Protein AF-A0A506UC73-F1 (afdb_monomer_lite)

Secondary structure (DSSP, 8-state):
--------------------------S---------SSTT-EEEE-TTSEEEEEETTEEEEEETTT--EEEEEEEEEEETTEEEEEEEETTT--EEEEEEEEEETTEEEEEESSS--EEEE-TTTSPTT--PPPHHHHTS------S----PPPPPPPPPP-----

pLDDT: mean 74.54, std 20.7, range [33.75, 96.19]

Sequence (166 aa):
MKTKTAVLVAGFASLLAGCSTYQTPSPSQGMPTYSPASAVDGQWLDQNGIVSIFTNGQFQTRTADTNQMLASGTYTDLGNNVIEIDLTSVIRQTKARVNCAVVSSYLMNCTPNQGAQFQLYKPAAAPPGYVLPSAAAAAGTGGDTATGASDLPQPYTPPTYNSTSM

Structure (mmCIF, N/CA/C/O backbone):
data_AF-A0A506UC73-F1
#
_entry.id   AF-A0A506UC73-F1
#
loop_
_atom_site.group_PDB
_atom_site.id
_atom_site.type_symbol
_atom_site.label_atom_id
_atom_site.label_alt_id
_atom_site.label_comp_id
_atom_site.label_asym_id
_atom_site.label_entity_id
_atom_site.label_seq_id
_atom_site.pdbx_PDB_ins_code
_atom_site.Cartn_x
_atom_site.Cartn_y
_atom_site.Cartn_z
_atom_site.occupancy
_atom_site.B_iso_or_equiv
_atom_site.auth_seq_id
_atom_site.auth_comp_id
_atom_site.auth_asym_id
_atom_site.auth_atom_id
_atom_site.pdbx_PDB_model_num
ATOM 1 N N . MET A 1 1 ? -33.694 75.465 -48.695 1.00 38.84 1 MET A N 1
ATOM 2 C CA . MET A 1 1 ? -33.378 74.672 -49.911 1.00 38.84 1 MET A CA 1
ATOM 3 C C . MET A 1 1 ? -33.523 73.204 -49.497 1.00 38.84 1 MET A C 1
ATOM 5 O O . MET A 1 1 ? -32.860 72.858 -48.539 1.00 38.84 1 MET A O 1
ATOM 9 N N . LYS A 1 2 ? -34.466 72.330 -49.885 1.00 43.97 2 LYS A N 1
ATOM 10 C CA . LYS A 1 2 ? -35.327 72.059 -51.060 1.00 43.97 2 LYS A CA 1
ATOM 11 C C . LYS A 1 2 ? -34.655 71.339 -52.245 1.00 43.97 2 LYS A C 1
ATOM 13 O O . LYS A 1 2 ? -34.386 71.982 -53.247 1.00 43.97 2 LYS A O 1
ATOM 18 N N . THR A 1 3 ? -34.559 70.010 -52.122 1.00 48.59 3 THR A N 1
ATOM 19 C CA . THR A 1 3 ? -34.668 68.924 -53.137 1.00 48.59 3 THR A CA 1
ATOM 20 C C . THR A 1 3 ? -35.032 67.649 -5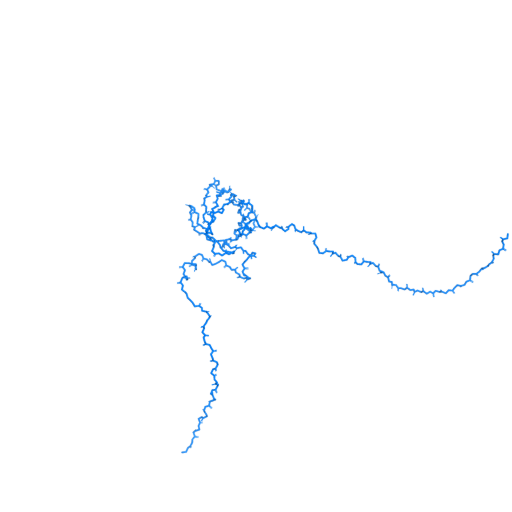2.320 1.00 48.59 3 THR A C 1
ATOM 22 O O . THR A 1 3 ? -34.411 67.442 -51.286 1.00 48.59 3 THR A O 1
ATOM 25 N N . LYS A 1 4 ? -36.126 66.864 -52.459 1.00 51.06 4 LYS A N 1
ATOM 26 C CA . LYS A 1 4 ? -36.879 66.229 -53.576 1.00 51.06 4 LYS A CA 1
ATOM 27 C C . LYS A 1 4 ? -35.934 65.327 -54.409 1.00 51.06 4 LYS A C 1
ATOM 29 O O . LYS A 1 4 ? -34.970 65.874 -54.916 1.00 51.06 4 LYS A O 1
ATOM 34 N N . THR A 1 5 ? -36.065 63.995 -54.573 1.00 49.91 5 THR A N 1
ATOM 35 C CA . THR A 1 5 ? -37.243 63.120 -54.809 1.00 49.91 5 THR A CA 1
ATOM 36 C C . THR A 1 5 ? -36.835 61.614 -54.836 1.00 49.91 5 THR A C 1
ATOM 38 O O . THR A 1 5 ? -35.702 61.333 -55.198 1.00 49.91 5 THR A O 1
ATOM 41 N N . ALA A 1 6 ? -37.784 60.711 -54.500 1.00 51.38 6 ALA A N 1
ATOM 42 C CA . ALA A 1 6 ? -38.101 59.327 -54.981 1.00 51.38 6 ALA A CA 1
ATOM 43 C C . ALA A 1 6 ? -36.986 58.295 -55.322 1.00 51.38 6 ALA A C 1
ATOM 45 O O . ALA A 1 6 ? -36.110 58.580 -56.123 1.00 51.38 6 ALA A O 1
ATOM 46 N N . VAL A 1 7 ? -36.926 57.101 -54.698 1.00 52.69 7 VAL A N 1
ATOM 47 C CA . VAL A 1 7 ? -37.728 55.839 -54.851 1.00 52.69 7 VAL A CA 1
ATOM 48 C C . VAL A 1 7 ? -37.449 55.042 -56.143 1.00 52.69 7 VAL A C 1
ATOM 50 O O . VAL A 1 7 ? -37.808 55.515 -57.212 1.00 52.69 7 VAL A O 1
ATOM 53 N N . LEU A 1 8 ? -36.907 53.812 -56.011 1.00 47.56 8 LEU A N 1
ATOM 54 C CA . LEU A 1 8 ? -37.317 52.530 -56.659 1.00 47.56 8 LEU A CA 1
ATOM 55 C C . LEU A 1 8 ? -36.232 51.444 -56.417 1.00 47.56 8 LEU A C 1
ATOM 57 O O . LEU A 1 8 ? -35.078 51.638 -56.770 1.00 47.56 8 LEU A O 1
ATOM 61 N N . VAL A 1 9 ? -36.513 50.437 -55.576 1.00 50.12 9 VAL A N 1
ATOM 62 C CA . VAL A 1 9 ? -36.832 49.023 -55.913 1.00 50.12 9 VAL A CA 1
ATOM 63 C C . VAL A 1 9 ? -35.675 48.216 -56.513 1.00 50.12 9 VAL A C 1
ATOM 65 O O . VAL A 1 9 ? -35.297 48.432 -57.653 1.00 50.12 9 VAL A O 1
ATOM 68 N N . ALA A 1 10 ? -35.236 47.188 -55.781 1.00 52.06 10 ALA A N 1
ATOM 69 C CA . ALA A 1 10 ? -35.161 45.803 -56.265 1.00 52.06 10 ALA A CA 1
ATOM 70 C C . ALA A 1 10 ? -34.731 44.897 -55.104 1.00 52.06 10 ALA A C 1
ATOM 72 O O . ALA A 1 10 ? -33.691 45.109 -54.485 1.00 52.06 10 ALA A O 1
ATOM 73 N N . GLY A 1 11 ? -35.569 43.914 -54.783 1.00 55.47 11 GLY A N 1
ATOM 74 C CA . GLY A 1 11 ? -35.261 42.909 -53.780 1.00 55.47 11 GLY A CA 1
ATOM 75 C C . GLY A 1 11 ? -34.114 42.003 -54.214 1.00 55.47 11 GLY A C 1
ATOM 76 O O . GLY A 1 11 ? -33.989 41.660 -55.386 1.00 55.47 11 GLY A O 1
ATOM 77 N N . PHE A 1 12 ? -33.335 41.562 -53.235 1.00 50.53 12 PHE A N 1
ATOM 78 C CA . PHE A 1 12 ? -32.599 40.311 -53.313 1.00 50.53 12 PHE A CA 1
ATOM 79 C C . PHE A 1 12 ? -32.679 39.652 -51.938 1.00 50.53 12 PHE A C 1
ATOM 81 O O . PHE A 1 12 ? -32.132 40.141 -50.951 1.00 50.53 12 PHE A O 1
ATOM 88 N N . ALA A 1 13 ? -33.453 38.574 -51.874 1.00 55.88 13 ALA A N 1
ATOM 89 C CA . ALA A 1 13 ? -33.461 37.662 -50.750 1.00 55.88 13 ALA A CA 1
ATOM 90 C C . ALA A 1 13 ? -32.145 36.874 -50.777 1.00 55.88 13 ALA A C 1
ATOM 92 O O . ALA A 1 13 ? -32.008 35.921 -51.540 1.00 55.88 13 ALA A O 1
ATOM 93 N N . SER A 1 14 ? -31.182 37.282 -49.954 1.00 57.78 14 SER A N 1
ATOM 94 C CA . SER A 1 14 ? -29.979 36.496 -49.675 1.00 57.78 14 SER A CA 1
ATOM 95 C C . SER A 1 14 ? -30.175 35.777 -48.350 1.00 57.78 14 SER A C 1
ATOM 97 O O . SER A 1 14 ? -29.973 36.326 -47.268 1.00 57.78 14 SER A O 1
ATOM 99 N N . LEU A 1 15 ? -30.636 34.540 -48.461 1.00 57.28 15 LEU A N 1
ATOM 100 C CA . LEU A 1 15 ? -30.628 33.550 -47.401 1.00 57.28 15 LEU A CA 1
ATOM 101 C C . LEU A 1 15 ? -29.174 33.152 -47.065 1.00 57.28 15 LEU A C 1
ATOM 103 O O . LEU A 1 15 ? -28.384 32.891 -47.964 1.00 57.28 15 LEU A O 1
ATOM 107 N N . LEU A 1 16 ? -28.893 33.052 -45.760 1.00 54.56 16 LEU A N 1
ATOM 108 C CA . LEU A 1 16 ? -27.838 32.262 -45.103 1.00 54.56 16 LEU A CA 1
ATOM 109 C C . LEU A 1 16 ? -26.356 32.617 -45.360 1.00 54.56 16 LEU A C 1
ATOM 111 O O . LEU A 1 16 ? -25.742 32.153 -46.312 1.00 54.56 16 LEU A O 1
ATOM 115 N N . ALA A 1 17 ? -25.732 33.239 -44.353 1.00 51.31 17 ALA A N 1
ATOM 116 C CA . ALA A 1 17 ? -24.391 32.860 -43.890 1.00 51.31 17 ALA A CA 1
ATOM 117 C C . ALA A 1 17 ? -24.194 33.333 -42.439 1.00 51.31 17 ALA A C 1
ATOM 119 O O . ALA A 1 17 ? -23.630 34.392 -42.169 1.00 51.31 17 ALA A O 1
ATOM 120 N N . GLY A 1 18 ? -24.708 32.557 -41.483 1.00 45.12 18 GLY A N 1
ATOM 121 C CA . GLY A 1 18 ? -24.317 32.699 -40.087 1.00 45.12 18 GLY A CA 1
ATOM 122 C C . GLY A 1 18 ? -22.875 32.231 -39.925 1.00 45.12 18 GLY A C 1
ATOM 123 O O . GLY A 1 18 ? -22.633 31.043 -39.757 1.00 45.12 18 GLY A O 1
ATOM 124 N N . CYS A 1 19 ? -21.914 33.151 -39.951 1.00 52.47 19 CYS A N 1
ATOM 125 C CA . CYS A 1 19 ? -20.595 32.896 -39.380 1.00 52.47 19 CYS A CA 1
ATOM 126 C C . CYS A 1 19 ? -20.690 33.085 -37.864 1.00 52.47 19 CYS A C 1
ATOM 128 O O . CYS A 1 19 ? -20.166 34.047 -37.308 1.00 52.47 19 CYS A O 1
ATOM 130 N N . SER A 1 20 ? -21.386 32.174 -37.181 1.00 54.44 20 SER A N 1
ATOM 131 C CA . SER A 1 20 ? -21.074 31.924 -35.780 1.00 54.44 20 SER A CA 1
ATOM 132 C C . SER A 1 20 ? -19.687 31.305 -35.777 1.00 54.44 20 SER A C 1
ATOM 134 O O . SER A 1 20 ? -19.504 30.169 -36.219 1.00 54.44 20 SER A O 1
ATOM 136 N N . THR A 1 21 ? -18.702 32.090 -35.358 1.00 51.41 21 THR A N 1
ATOM 137 C CA . THR A 1 21 ? -17.365 31.626 -35.016 1.00 51.41 21 THR A CA 1
ATOM 138 C C . THR A 1 21 ? -17.536 30.410 -34.116 1.00 51.41 21 THR A C 1
ATOM 140 O O . THR A 1 21 ? -17.949 30.531 -32.964 1.00 51.41 21 THR A O 1
ATOM 143 N N . TYR A 1 22 ? -17.277 29.226 -34.668 1.00 47.66 22 TYR A N 1
ATOM 144 C CA . TYR A 1 22 ? -17.111 28.014 -33.890 1.00 47.66 22 TYR A CA 1
ATOM 145 C C . TYR A 1 22 ? -15.890 28.251 -33.003 1.00 47.66 22 TYR A C 1
ATOM 147 O O . TYR A 1 22 ? -14.750 28.050 -33.412 1.00 47.66 22 TYR A O 1
ATOM 155 N N . GLN A 1 23 ? -16.131 28.732 -31.786 1.00 48.00 23 GLN A N 1
ATOM 156 C CA . GLN A 1 23 ? -15.242 28.469 -30.671 1.00 48.00 23 GLN A CA 1
ATOM 157 C C . GLN A 1 23 ? -15.273 26.958 -30.494 1.00 48.00 23 GLN A C 1
ATOM 159 O O . GLN A 1 23 ? -16.188 26.403 -29.890 1.00 48.00 23 GLN A O 1
ATOM 164 N N . THR A 1 24 ? -14.300 26.283 -31.100 1.00 56.69 24 THR A N 1
ATOM 165 C CA . THR A 1 24 ? -13.892 24.948 -30.683 1.00 56.69 24 THR A CA 1
ATOM 166 C C . THR A 1 24 ? -13.809 24.959 -29.160 1.00 56.69 24 THR A C 1
ATOM 168 O O . THR A 1 24 ? -13.033 25.756 -28.623 1.00 56.69 24 THR A O 1
ATOM 171 N N . PRO A 1 25 ? -14.591 24.132 -28.445 1.00 48.66 25 PRO A N 1
ATOM 172 C CA . PRO A 1 25 ? -14.320 23.871 -27.048 1.00 48.66 25 PRO A CA 1
ATOM 173 C C . PRO A 1 25 ? -12.905 23.305 -27.005 1.00 48.66 25 PRO A C 1
ATOM 175 O O . PRO A 1 25 ? -12.660 22.194 -27.476 1.00 48.66 25 PRO A O 1
ATOM 178 N N . SER A 1 26 ? -11.952 24.110 -26.532 1.00 55.88 26 SER A N 1
ATOM 179 C CA . SER A 1 26 ? -10.626 23.614 -26.195 1.00 55.88 26 SER A CA 1
ATOM 180 C C . SER A 1 26 ? -10.810 22.371 -25.326 1.00 55.88 26 SER A C 1
ATOM 182 O O . SER A 1 26 ? -11.666 22.387 -24.431 1.00 55.88 26 SER A O 1
ATOM 184 N N . PRO A 1 27 ? -10.067 21.287 -25.592 1.00 51.00 27 PRO A N 1
ATOM 185 C CA . PRO A 1 27 ? -10.201 20.072 -24.821 1.00 51.00 27 PRO A CA 1
ATOM 186 C C . PRO A 1 27 ? -9.939 20.411 -23.361 1.00 51.00 27 PRO A C 1
ATOM 188 O O . PRO A 1 27 ? -8.898 20.973 -23.029 1.00 51.00 27 PRO A O 1
ATOM 191 N N . SER A 1 28 ? -10.927 20.077 -22.530 1.00 52.66 28 SER A N 1
ATOM 192 C CA . SER A 1 28 ? -10.772 19.752 -21.117 1.00 52.66 28 SER A CA 1
ATOM 193 C C . SER A 1 28 ? -9.860 20.698 -20.338 1.00 52.66 28 SER A C 1
ATOM 195 O O . SER A 1 28 ? -8.640 20.540 -20.306 1.00 52.66 28 SER A O 1
ATOM 197 N N . GLN A 1 29 ? -10.507 21.622 -19.624 1.00 47.00 29 GLN A N 1
ATOM 198 C CA . GLN A 1 29 ? -10.052 22.115 -18.325 1.00 47.00 29 GLN A CA 1
ATOM 199 C C . GLN A 1 29 ? -9.149 21.070 -17.668 1.00 47.00 29 GLN A C 1
ATOM 201 O O . GLN A 1 29 ? -9.589 19.937 -17.465 1.00 47.00 29 GLN A O 1
ATOM 206 N N . GLY A 1 30 ? -7.888 21.441 -17.436 1.00 50.94 30 GLY A N 1
ATOM 207 C CA . GLY A 1 30 ? -6.870 20.562 -16.885 1.00 50.94 30 GLY A CA 1
ATOM 208 C C . GLY A 1 30 ? -7.403 19.8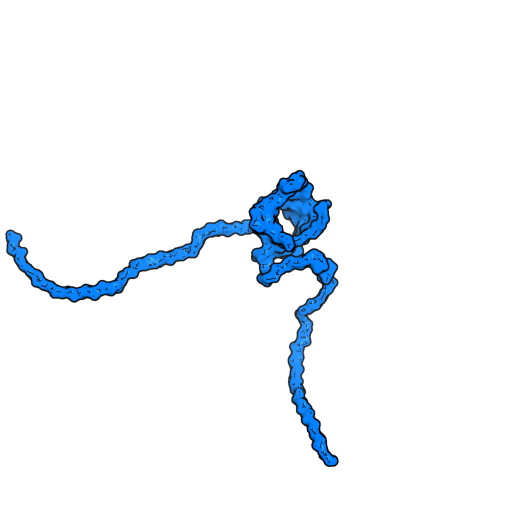62 -15.645 1.00 50.94 30 GLY A C 1
ATOM 209 O O . GLY A 1 30 ? -7.450 20.445 -14.564 1.00 50.94 30 GLY A O 1
ATOM 210 N N . MET A 1 31 ? -7.817 18.607 -15.819 1.00 52.47 31 MET A N 1
ATOM 211 C CA . MET A 1 31 ? -7.927 17.672 -14.716 1.00 52.47 31 MET A CA 1
ATOM 212 C C . MET A 1 31 ? -6.548 17.696 -14.066 1.00 52.47 31 MET A C 1
ATOM 214 O O . MET A 1 31 ? -5.566 17.544 -14.801 1.00 52.47 31 MET A O 1
ATOM 218 N N . PRO A 1 32 ? -6.432 17.958 -12.754 1.00 52.75 32 PRO A N 1
ATOM 219 C CA . PRO A 1 32 ? -5.139 17.927 -12.100 1.00 52.75 32 PRO A CA 1
ATOM 220 C C . PRO A 1 32 ? -4.517 16.572 -12.419 1.00 52.75 32 PRO A C 1
ATOM 222 O O . PRO A 1 32 ? -5.024 15.528 -12.006 1.00 52.75 32 PRO A O 1
ATOM 225 N N . THR A 1 33 ? -3.458 16.586 -13.225 1.00 53.53 33 THR A N 1
ATOM 226 C CA . THR A 1 33 ? -2.616 15.422 -13.438 1.00 53.53 33 THR A CA 1
ATOM 227 C C . THR A 1 33 ? -2.001 15.142 -12.081 1.00 53.53 33 THR A C 1
ATOM 229 O O . THR A 1 33 ? -1.033 15.793 -11.687 1.00 53.53 33 THR A O 1
ATOM 232 N N . TYR A 1 34 ? -2.636 14.247 -11.322 1.00 57.03 34 TYR A N 1
ATOM 233 C CA . TYR A 1 34 ? -2.071 13.685 -10.110 1.00 57.03 34 TYR A CA 1
ATOM 234 C C . TYR A 1 34 ? -0.828 12.925 -10.554 1.00 57.03 34 TYR A C 1
ATOM 236 O O . TYR A 1 34 ? -0.913 11.788 -11.014 1.00 57.03 34 TYR A O 1
ATOM 244 N N . SER A 1 35 ? 0.315 13.609 -10.529 1.00 57.94 35 SER A N 1
ATOM 245 C CA . SER A 1 35 ? 1.596 12.954 -10.717 1.00 57.94 35 SER A CA 1
ATOM 246 C C . SER A 1 35 ? 1.790 12.071 -9.489 1.00 57.94 35 SER A C 1
ATOM 248 O O . SER A 1 35 ? 1.853 12.621 -8.385 1.00 57.94 35 SER A O 1
ATOM 250 N N . PRO A 1 36 ? 1.835 10.737 -9.638 1.00 63.41 36 PRO A N 1
ATOM 251 C CA . PRO A 1 36 ? 2.094 9.859 -8.508 1.00 63.41 36 PRO A CA 1
ATOM 252 C C . PRO A 1 36 ? 3.433 10.258 -7.878 1.00 63.41 36 PRO A C 1
ATOM 254 O O . PRO A 1 36 ? 4.419 10.452 -8.593 1.00 63.41 36 PRO A O 1
ATOM 257 N N . ALA A 1 37 ? 3.458 10.435 -6.557 1.00 68.06 37 ALA A N 1
ATOM 258 C CA . ALA A 1 37 ? 4.674 10.810 -5.840 1.00 68.06 37 ALA A CA 1
ATOM 259 C C . ALA A 1 37 ? 5.628 9.610 -5.700 1.00 68.06 37 ALA A C 1
ATOM 261 O O . ALA A 1 37 ? 6.839 9.790 -5.601 1.00 68.06 37 ALA A O 1
ATOM 262 N N . SER A 1 38 ? 5.087 8.387 -5.743 1.00 79.75 38 SER A N 1
ATOM 263 C CA . SER A 1 38 ? 5.830 7.124 -5.781 1.00 79.75 38 SER A CA 1
ATOM 264 C C . SER A 1 38 ? 5.272 6.172 -6.844 1.00 79.75 38 SER A C 1
ATOM 266 O O . SER A 1 38 ? 4.095 6.228 -7.194 1.00 79.75 38 SER A O 1
ATOM 268 N N . ALA A 1 39 ? 6.099 5.238 -7.329 1.00 82.62 39 ALA A N 1
ATOM 269 C CA . ALA A 1 39 ? 5.682 4.161 -8.236 1.00 82.62 39 ALA A CA 1
ATOM 270 C C . ALA A 1 39 ? 4.540 3.298 -7.660 1.00 82.62 39 ALA A C 1
ATOM 272 O O . ALA A 1 39 ? 3.767 2.682 -8.400 1.00 82.62 39 ALA A O 1
ATOM 273 N N . VAL A 1 40 ? 4.414 3.276 -6.334 1.00 90.31 40 VAL A N 1
ATOM 274 C CA . VAL A 1 40 ? 3.379 2.541 -5.604 1.00 90.31 40 VAL A CA 1
ATOM 275 C C . VAL A 1 40 ? 2.039 3.277 -5.644 1.00 90.31 40 VAL A C 1
ATOM 277 O O . VAL A 1 40 ? 0.996 2.623 -5.654 1.00 90.31 40 VAL A O 1
ATOM 280 N N . ASP A 1 41 ? 2.037 4.602 -5.789 1.00 92.44 41 ASP A N 1
ATOM 281 C CA . ASP A 1 41 ? 0.831 5.428 -5.733 1.00 92.44 41 ASP A CA 1
ATOM 282 C C . ASP A 1 41 ? -0.189 5.045 -6.808 1.00 92.44 41 ASP A C 1
ATOM 284 O O . ASP A 1 41 ? 0.144 4.638 -7.928 1.00 92.44 41 ASP A O 1
ATOM 288 N N . GLY A 1 42 ? -1.461 5.184 -6.454 1.00 92.69 42 GLY A N 1
ATOM 289 C CA . GLY A 1 42 ? -2.593 4.858 -7.308 1.00 92.69 42 GLY A CA 1
ATOM 290 C C . GLY A 1 42 ? -3.572 3.894 -6.650 1.00 92.69 42 GLY A C 1
ATOM 291 O O . GLY A 1 42 ? -3.532 3.641 -5.443 1.00 92.69 42 GLY A O 1
ATOM 292 N N . GLN A 1 43 ? -4.487 3.384 -7.471 1.00 94.00 43 GLN A N 1
ATOM 293 C CA . GLN A 1 43 ? -5.528 2.455 -7.046 1.00 94.00 43 GLN A CA 1
ATOM 294 C C . GLN A 1 43 ? -5.109 1.022 -7.353 1.00 94.00 43 GLN A C 1
ATOM 296 O O . GLN A 1 43 ? -4.685 0.712 -8.467 1.00 94.00 43 GLN A O 1
ATOM 301 N N . TRP A 1 44 ? -5.274 0.163 -6.363 1.00 94.56 44 TRP A N 1
ATOM 302 C CA . TRP A 1 44 ? -4.978 -1.253 -6.414 1.00 94.56 44 TRP A CA 1
ATOM 303 C C . TRP A 1 44 ? -6.230 -2.041 -6.056 1.00 94.56 44 TRP A C 1
ATOM 305 O O . TRP A 1 44 ? -7.011 -1.609 -5.211 1.00 94.56 44 TRP A O 1
ATOM 315 N N . LEU A 1 45 ? -6.425 -3.186 -6.695 1.00 93.12 45 LEU A N 1
ATOM 316 C CA . LEU A 1 45 ? -7.539 -4.084 -6.426 1.00 93.12 45 LEU A CA 1
ATOM 317 C C . LEU A 1 45 ? -7.037 -5.430 -5.933 1.00 93.12 45 LEU A C 1
ATOM 319 O O . LEU A 1 45 ? -5.992 -5.904 -6.376 1.00 93.12 45 LEU A O 1
ATOM 323 N N . ASP A 1 46 ? -7.805 -6.047 -5.045 1.00 92.00 46 ASP A N 1
ATOM 324 C CA . ASP A 1 46 ? -7.625 -7.443 -4.665 1.00 92.00 46 ASP A CA 1
ATOM 325 C C . ASP A 1 46 ? -8.548 -8.374 -5.479 1.00 92.00 46 ASP A C 1
ATOM 327 O O . ASP A 1 46 ? -9.351 -7.943 -6.312 1.00 92.00 46 ASP A O 1
ATOM 331 N N . GLN A 1 47 ? -8.437 -9.680 -5.230 1.00 87.38 47 GLN A N 1
ATOM 332 C CA . GLN A 1 47 ? -9.296 -10.696 -5.854 1.00 87.38 47 GLN A CA 1
ATOM 333 C C . GLN A 1 47 ? -10.767 -10.634 -5.401 1.00 87.38 47 GLN A C 1
ATOM 335 O O . GLN A 1 47 ? -11.631 -11.204 -6.059 1.00 87.38 47 GLN A O 1
ATOM 340 N N . ASN A 1 48 ? -11.052 -9.974 -4.276 1.00 85.88 48 ASN A N 1
ATOM 341 C CA . ASN A 1 48 ? -12.384 -9.868 -3.686 1.00 85.88 48 ASN A CA 1
ATOM 342 C C . ASN A 1 48 ? -13.115 -8.582 -4.113 1.00 85.88 48 ASN A C 1
ATOM 344 O O . ASN A 1 48 ? -14.212 -8.323 -3.625 1.00 85.88 48 ASN A O 1
ATOM 348 N N . GLY A 1 49 ? -12.520 -7.758 -4.984 1.00 86.25 49 GLY A N 1
ATOM 349 C CA . GLY A 1 49 ? -13.094 -6.472 -5.387 1.00 86.25 49 GLY A CA 1
ATOM 350 C C . GLY A 1 49 ? -12.940 -5.372 -4.331 1.00 86.25 49 GLY A C 1
ATOM 351 O O . GLY A 1 49 ? -13.683 -4.396 -4.320 1.00 86.25 49 GLY A O 1
ATOM 352 N N . ILE A 1 50 ? -11.985 -5.502 -3.420 1.00 92.25 50 ILE A N 1
ATOM 353 C CA . ILE A 1 50 ? -11.606 -4.457 -2.478 1.00 92.25 50 ILE A CA 1
ATOM 354 C C . ILE A 1 50 ? -10.616 -3.517 -3.167 1.00 92.25 50 ILE A C 1
ATOM 356 O O . ILE A 1 50 ? -9.646 -3.950 -3.789 1.00 92.25 50 ILE A O 1
ATOM 360 N N . VAL A 1 51 ? -10.857 -2.213 -3.033 1.00 94.31 51 VAL A N 1
ATOM 361 C CA . VAL A 1 51 ? -10.021 -1.160 -3.611 1.00 94.31 51 VAL A CA 1
ATOM 362 C C . VAL A 1 51 ? -9.124 -0.573 -2.524 1.00 94.31 51 VAL A C 1
ATOM 364 O O . VAL A 1 51 ? -9.610 0.031 -1.565 1.00 94.31 51 VAL A O 1
ATOM 367 N N . SER A 1 52 ? -7.815 -0.710 -2.701 1.00 94.75 52 SER A N 1
ATOM 368 C CA . SER A 1 52 ? -6.769 -0.124 -1.863 1.00 94.75 52 SER A CA 1
ATOM 369 C C . SER A 1 52 ? -6.096 1.040 -2.582 1.00 94.75 52 SER A C 1
ATOM 371 O O . SER A 1 52 ? -5.734 0.945 -3.751 1.00 94.75 52 SER A O 1
ATOM 373 N N . ILE A 1 53 ? -5.929 2.167 -1.900 1.00 95.06 53 ILE A N 1
ATOM 374 C CA . ILE A 1 53 ? -5.448 3.418 -2.486 1.00 95.06 53 ILE A CA 1
ATOM 375 C C . ILE A 1 53 ? -4.250 3.917 -1.717 1.00 95.06 53 ILE A C 1
ATOM 377 O O . ILE A 1 53 ? -4.303 4.073 -0.497 1.00 95.06 53 ILE A O 1
ATOM 381 N N . PHE A 1 54 ? -3.201 4.184 -2.482 1.00 95.06 54 PHE A N 1
ATOM 382 C CA . PHE A 1 54 ? -1.919 4.682 -2.025 1.00 95.06 54 PHE A CA 1
ATOM 383 C C . PHE A 1 54 ? -1.758 6.085 -2.590 1.00 95.06 54 PHE A C 1
ATOM 385 O O . PHE A 1 54 ? -1.861 6.297 -3.802 1.00 95.06 54 PHE A O 1
ATOM 392 N N . THR A 1 55 ? -1.608 7.071 -1.716 1.00 94.06 55 THR A N 1
ATOM 393 C CA . THR A 1 55 ? -1.555 8.479 -2.118 1.00 94.06 55 THR A CA 1
ATOM 394 C C . THR A 1 55 ? -0.712 9.241 -1.112 1.00 94.06 55 THR A C 1
ATOM 396 O O . THR A 1 55 ? -1.139 9.419 0.026 1.00 94.06 55 THR A O 1
ATOM 399 N N . ASN A 1 56 ? 0.466 9.722 -1.519 1.00 91.31 56 ASN A N 1
ATOM 400 C CA . ASN A 1 56 ? 1.317 10.592 -0.695 1.00 91.31 56 ASN A CA 1
ATOM 401 C C . ASN A 1 56 ? 1.590 10.042 0.726 1.00 91.31 56 ASN A C 1
ATOM 403 O O . ASN A 1 56 ? 1.439 10.757 1.717 1.00 91.31 56 ASN A O 1
ATOM 407 N N . GLY A 1 57 ? 1.922 8.753 0.845 1.00 92.44 57 GLY A N 1
ATOM 408 C CA . GLY A 1 57 ? 2.176 8.086 2.133 1.00 92.44 57 GLY A CA 1
ATOM 409 C C . GLY A 1 57 ? 0.919 7.668 2.909 1.00 92.44 57 GLY A C 1
ATOM 410 O O . GLY A 1 57 ? 1.027 7.036 3.957 1.00 92.44 57 GLY A O 1
ATOM 411 N N . GLN A 1 58 ? -0.282 7.976 2.410 1.00 95.19 58 GLN A N 1
ATOM 412 C CA . GLN A 1 58 ? -1.553 7.546 2.997 1.00 95.19 58 GLN A CA 1
ATOM 413 C C . GLN A 1 58 ? -2.080 6.278 2.332 1.00 95.19 58 GLN A C 1
ATOM 415 O O . GLN A 1 58 ? -2.028 6.128 1.111 1.00 95.19 58 GLN A O 1
ATOM 420 N N . PHE A 1 59 ? -2.648 5.395 3.146 1.00 95.88 59 PHE A N 1
ATOM 421 C CA . PHE A 1 59 ? -3.274 4.154 2.719 1.00 95.88 59 PHE A CA 1
ATOM 422 C C . PHE A 1 59 ? -4.751 4.142 3.109 1.00 95.88 59 PHE A C 1
ATOM 424 O O . PHE A 1 59 ? -5.109 4.379 4.263 1.00 95.88 59 PHE A O 1
ATOM 431 N N . GLN A 1 60 ? -5.629 3.833 2.161 1.00 95.50 60 GLN A N 1
ATOM 432 C CA . GLN A 1 60 ? -7.056 3.660 2.425 1.00 95.50 60 GLN A CA 1
ATOM 433 C C . GLN A 1 60 ? -7.583 2.448 1.685 1.00 95.50 60 GLN A C 1
ATOM 435 O O . GLN A 1 60 ? -7.204 2.199 0.548 1.00 95.50 60 GLN A O 1
ATOM 440 N N . THR A 1 61 ? -8.490 1.712 2.312 1.00 94.19 61 THR A N 1
ATOM 441 C CA . THR A 1 61 ? -9.135 0.555 1.695 1.00 94.19 61 THR A CA 1
ATOM 442 C C . THR A 1 61 ? -10.646 0.671 1.802 1.00 94.19 61 THR A C 1
ATOM 444 O O . THR A 1 61 ? -11.170 1.019 2.863 1.00 94.19 61 THR A O 1
ATOM 447 N N . ARG A 1 62 ? -11.345 0.365 0.707 1.00 94.44 62 ARG A N 1
ATOM 448 C CA . ARG A 1 62 ? -12.804 0.437 0.599 1.00 94.44 62 ARG A CA 1
ATOM 449 C C . ARG A 1 62 ? -13.384 -0.719 -0.214 1.00 94.44 62 ARG A C 1
ATOM 451 O O . ARG A 1 62 ? -12.685 -1.310 -1.031 1.00 94.44 62 ARG A O 1
ATOM 458 N N . THR A 1 63 ? -14.664 -1.010 -0.025 1.00 91.19 63 THR A N 1
ATOM 459 C CA . THR A 1 63 ? -15.407 -1.916 -0.918 1.00 91.19 63 THR A CA 1
ATOM 460 C C . THR A 1 63 ? -15.607 -1.275 -2.295 1.00 91.19 63 THR A C 1
ATOM 462 O O . THR A 1 63 ? -15.816 -0.061 -2.378 1.00 91.19 63 THR A O 1
ATOM 465 N N . ALA A 1 64 ? -15.563 -2.059 -3.380 1.00 86.88 64 ALA A N 1
ATOM 466 C CA . ALA A 1 64 ? -15.903 -1.546 -4.712 1.00 86.88 64 ALA A CA 1
ATOM 467 C C . ALA A 1 64 ? -17.393 -1.189 -4.834 1.00 86.88 64 ALA A C 1
ATOM 469 O O . ALA A 1 64 ? -17.727 -0.199 -5.480 1.00 86.88 64 ALA A O 1
ATOM 470 N N . ASP A 1 65 ? -18.272 -1.953 -4.180 1.00 87.50 65 ASP A N 1
ATOM 471 C CA . ASP A 1 65 ? -19.721 -1.873 -4.407 1.00 87.50 65 ASP A CA 1
ATOM 472 C C . ASP A 1 65 ? -20.358 -0.665 -3.708 1.00 87.50 65 ASP A C 1
ATOM 474 O O . ASP A 1 65 ? -21.126 0.089 -4.301 1.00 87.50 65 ASP A O 1
ATOM 478 N N . THR A 1 66 ? -20.037 -0.481 -2.423 1.00 90.25 66 THR A N 1
ATOM 479 C CA . THR A 1 66 ? -20.659 0.533 -1.554 1.00 90.25 66 THR A CA 1
ATOM 480 C C . THR A 1 66 ? -19.730 1.693 -1.214 1.00 90.25 66 THR A C 1
ATOM 482 O O . THR A 1 66 ? -20.148 2.629 -0.535 1.00 90.25 66 THR A O 1
ATOM 485 N N . ASN A 1 67 ? -18.470 1.647 -1.661 1.00 89.94 67 ASN A N 1
ATOM 486 C CA . ASN A 1 67 ? -17.432 2.618 -1.305 1.00 89.94 67 ASN A CA 1
ATOM 487 C C . ASN A 1 67 ? -17.195 2.735 0.215 1.00 89.94 67 ASN A C 1
ATOM 489 O O . ASN A 1 67 ? -16.666 3.732 0.707 1.00 89.94 67 ASN A O 1
ATOM 493 N N . GLN A 1 68 ? -17.585 1.717 0.984 1.00 93.19 68 GLN A N 1
ATOM 494 C CA . GLN A 1 68 ? -17.470 1.740 2.433 1.00 93.19 68 GLN A CA 1
ATOM 495 C C . GLN A 1 68 ? -16.006 1.590 2.839 1.00 93.19 68 GLN A C 1
ATOM 497 O O . GLN A 1 68 ? -15.340 0.637 2.434 1.00 93.19 68 GLN A O 1
ATOM 502 N N . MET A 1 69 ? -15.514 2.500 3.682 1.00 94.06 69 MET A N 1
ATOM 503 C CA . MET A 1 69 ? -14.156 2.430 4.215 1.00 94.06 69 MET A CA 1
ATOM 504 C C . MET A 1 69 ? -14.005 1.239 5.171 1.00 94.06 69 MET A C 1
ATOM 506 O O . MET A 1 69 ? -14.707 1.131 6.176 1.00 94.06 69 MET A O 1
ATOM 510 N N . LEU A 1 70 ? -13.057 0.356 4.858 1.00 93.38 70 LEU A N 1
ATOM 511 C CA . LEU A 1 70 ? -12.737 -0.839 5.641 1.00 93.38 70 LEU A CA 1
ATOM 512 C C . LEU A 1 70 ? -11.525 -0.616 6.547 1.00 93.38 70 LEU A C 1
ATOM 514 O O . LEU A 1 70 ? -11.481 -1.121 7.674 1.00 93.38 70 LEU A O 1
ATOM 518 N N . ALA A 1 71 ? -10.542 0.135 6.050 1.00 94.38 71 ALA A N 1
ATOM 519 C CA . ALA A 1 71 ? -9.316 0.449 6.764 1.00 94.38 71 ALA A CA 1
ATOM 520 C C . ALA A 1 71 ? -8.697 1.767 6.285 1.00 94.38 71 ALA A C 1
ATOM 522 O O . ALA A 1 71 ? -8.851 2.160 5.127 1.00 94.38 71 ALA A O 1
ATOM 523 N N . SER A 1 72 ? -7.950 2.404 7.179 1.00 95.38 72 SER A N 1
ATOM 524 C CA . SER A 1 72 ? -7.149 3.598 6.912 1.00 95.38 72 SER A CA 1
ATOM 525 C C . SER A 1 72 ? -5.793 3.476 7.590 1.00 95.38 72 SER A C 1
ATOM 527 O O . SER A 1 72 ? -5.690 2.874 8.660 1.00 95.38 72 SER A O 1
ATOM 529 N N . GLY A 1 73 ? -4.762 4.073 7.017 1.00 95.62 73 GLY A N 1
ATOM 530 C CA . GLY A 1 73 ? -3.414 3.973 7.542 1.00 95.62 73 GLY A CA 1
ATOM 531 C C . GLY A 1 73 ? -2.409 4.771 6.737 1.00 95.62 73 GLY A C 1
ATOM 532 O O . GLY A 1 73 ? -2.766 5.659 5.966 1.00 95.62 73 GLY A O 1
ATOM 533 N N . THR A 1 74 ? -1.151 4.401 6.896 1.00 96.00 74 THR A N 1
ATOM 534 C CA . THR A 1 74 ? -0.023 4.974 6.165 1.00 96.00 74 THR A CA 1
ATOM 535 C C . THR A 1 74 ? 0.806 3.862 5.549 1.00 96.00 74 THR A C 1
ATOM 537 O O . THR A 1 74 ? 0.793 2.732 6.037 1.00 96.00 74 THR A O 1
ATOM 540 N N . TYR A 1 75 ? 1.534 4.178 4.486 1.00 95.62 75 TYR A N 1
ATOM 541 C CA . TYR A 1 75 ? 2.533 3.278 3.924 1.00 95.62 75 TYR A CA 1
ATOM 542 C C . TYR A 1 75 ? 3.877 3.985 3.818 1.00 95.62 75 TYR A C 1
ATOM 544 O O . TYR A 1 75 ? 3.944 5.198 3.613 1.00 95.62 75 TYR A O 1
ATOM 552 N N . THR A 1 76 ? 4.937 3.198 3.936 1.00 94.62 76 THR A N 1
ATOM 553 C CA . THR A 1 76 ? 6.315 3.659 3.809 1.00 94.62 76 THR A CA 1
ATOM 554 C C . THR A 1 76 ? 7.059 2.707 2.888 1.00 94.62 76 THR A C 1
ATOM 556 O O . THR A 1 76 ? 6.893 1.491 2.982 1.00 94.62 76 THR A O 1
ATOM 559 N N . ASP A 1 77 ? 7.867 3.254 1.987 1.00 92.00 77 ASP A N 1
ATOM 560 C CA . ASP A 1 77 ? 8.786 2.458 1.180 1.00 92.00 77 ASP A CA 1
ATOM 561 C C . ASP A 1 77 ? 9.993 2.071 2.043 1.00 92.00 77 ASP A C 1
ATOM 563 O O . ASP A 1 77 ? 10.671 2.942 2.593 1.00 92.00 77 ASP A O 1
ATOM 567 N N . LEU A 1 78 ? 10.222 0.768 2.211 1.00 91.44 78 LEU A N 1
ATOM 568 C CA . LEU A 1 78 ? 11.359 0.234 2.960 1.00 91.44 78 LEU A CA 1
ATOM 569 C C . LEU A 1 78 ? 12.583 -0.009 2.061 1.00 91.44 78 LEU A C 1
ATOM 571 O O . LEU A 1 78 ? 13.641 -0.395 2.560 1.00 91.44 78 LEU A O 1
ATOM 575 N N . GLY A 1 79 ? 12.460 0.213 0.750 1.00 87.81 79 GLY A N 1
ATOM 576 C CA . GLY A 1 79 ? 13.457 -0.148 -0.247 1.00 87.81 79 GLY A CA 1
ATOM 577 C C . GLY A 1 79 ? 13.330 -1.601 -0.708 1.00 87.81 79 GLY A C 1
ATOM 578 O O . GLY A 1 79 ? 12.482 -2.365 -0.251 1.00 87.81 79 GLY A O 1
ATOM 579 N N . ASN A 1 80 ? 14.178 -1.995 -1.664 1.00 89.12 80 ASN A N 1
ATOM 580 C CA . ASN A 1 80 ? 14.242 -3.366 -2.193 1.00 89.12 80 ASN A CA 1
ATOM 581 C C . ASN A 1 80 ? 12.900 -3.897 -2.736 1.00 89.12 80 ASN A C 1
ATOM 583 O O . ASN A 1 80 ? 12.642 -5.097 -2.671 1.00 89.12 80 ASN A O 1
ATOM 587 N N . ASN A 1 81 ? 12.063 -3.015 -3.295 1.00 90.50 81 ASN A N 1
ATOM 588 C CA . ASN A 1 81 ? 10.708 -3.335 -3.754 1.00 90.50 81 ASN A CA 1
ATOM 589 C C . ASN A 1 81 ? 9.775 -3.793 -2.621 1.00 90.50 81 ASN A C 1
ATOM 591 O O . ASN A 1 81 ? 8.839 -4.543 -2.870 1.00 90.50 81 ASN A O 1
ATOM 595 N N . VAL A 1 82 ? 10.011 -3.375 -1.378 1.00 93.19 82 VAL A N 1
ATOM 596 C CA . VAL A 1 82 ? 9.152 -3.700 -0.238 1.00 93.19 82 VAL A CA 1
ATOM 597 C C . VAL A 1 82 ? 8.561 -2.421 0.331 1.00 93.19 82 VAL A C 1
ATOM 599 O O . VAL A 1 82 ? 9.281 -1.484 0.660 1.00 93.19 82 VAL A O 1
ATOM 602 N N . ILE A 1 83 ? 7.243 -2.407 0.503 1.00 95.25 83 ILE A N 1
ATOM 603 C CA . ILE A 1 83 ? 6.548 -1.385 1.282 1.00 95.25 83 ILE A CA 1
ATOM 604 C C . ILE A 1 83 ? 6.006 -1.988 2.572 1.00 95.25 83 ILE A C 1
ATOM 606 O O . ILE A 1 83 ? 5.571 -3.140 2.605 1.00 95.25 83 ILE A O 1
ATOM 610 N N . GLU A 1 84 ? 5.984 -1.184 3.623 1.00 95.56 84 GLU A N 1
ATOM 611 C CA . GLU A 1 84 ? 5.284 -1.491 4.865 1.00 95.56 84 GLU A CA 1
ATOM 612 C C . GLU A 1 84 ? 4.038 -0.617 4.958 1.00 95.56 84 GLU A C 1
ATOM 614 O O . GLU A 1 84 ? 4.080 0.585 4.696 1.00 95.56 84 GLU A O 1
ATOM 619 N N . ILE A 1 85 ? 2.921 -1.233 5.323 1.00 95.69 85 ILE A N 1
ATOM 620 C CA . ILE A 1 85 ? 1.637 -0.578 5.530 1.00 95.69 85 ILE A CA 1
ATOM 621 C C . ILE A 1 85 ? 1.258 -0.768 6.992 1.00 95.69 85 ILE A C 1
ATOM 623 O O . ILE A 1 85 ? 1.059 -1.896 7.444 1.00 95.69 85 ILE A O 1
ATOM 627 N N . ASP A 1 86 ? 1.090 0.335 7.709 1.00 95.62 86 ASP A N 1
ATOM 628 C CA . ASP A 1 86 ? 0.483 0.346 9.034 1.00 95.62 86 ASP A CA 1
ATOM 629 C C . ASP A 1 86 ? -0.971 0.794 8.879 1.00 95.62 86 ASP A C 1
ATOM 631 O O . ASP A 1 86 ? -1.254 1.960 8.592 1.00 95.62 86 ASP A O 1
ATOM 635 N N . LEU A 1 87 ? -1.908 -0.142 9.045 1.00 94.06 87 LEU A N 1
ATOM 636 C CA . LEU A 1 87 ? -3.336 0.102 8.851 1.00 94.06 87 LEU A CA 1
ATOM 637 C C . LEU A 1 87 ? -4.134 -0.099 10.135 1.00 94.06 87 LEU A C 1
ATOM 639 O O . LEU A 1 87 ? -3.803 -0.905 11.004 1.00 94.06 87 LEU A O 1
ATOM 643 N N . THR A 1 88 ? -5.238 0.628 10.229 1.00 95.12 88 THR A N 1
ATOM 644 C CA . THR A 1 88 ? -6.271 0.464 11.248 1.00 95.12 88 THR A CA 1
ATOM 645 C C . THR A 1 88 ? -7.571 0.082 10.556 1.00 95.12 88 THR A C 1
ATOM 647 O O . THR A 1 88 ? -8.054 0.812 9.690 1.00 95.12 88 THR A O 1
ATOM 650 N N . SER A 1 89 ? -8.148 -1.060 10.927 1.00 91.81 89 SER A N 1
ATOM 651 C CA . SER A 1 89 ? -9.475 -1.451 10.464 1.00 91.81 89 SER A CA 1
ATOM 652 C C . SER A 1 89 ? -10.529 -0.579 11.134 1.00 91.81 89 SER A C 1
ATOM 654 O O . SER A 1 89 ? -10.621 -0.540 12.359 1.00 91.81 89 SER A O 1
ATOM 656 N N . VAL A 1 90 ? -11.365 0.074 10.330 1.00 92.50 90 VAL A N 1
ATOM 657 C CA . VAL A 1 90 ? -12.469 0.905 10.829 1.00 92.50 90 VAL A CA 1
ATOM 658 C C . VAL A 1 90 ? -13.568 0.027 11.426 1.00 92.50 90 VAL A C 1
ATOM 660 O O . VAL A 1 90 ? -14.137 0.355 12.461 1.00 92.50 90 VAL A O 1
ATOM 663 N N . ILE A 1 91 ? -13.829 -1.127 10.807 1.00 90.06 91 ILE A N 1
ATOM 664 C CA . ILE A 1 91 ? -14.906 -2.033 11.226 1.00 90.06 91 ILE A CA 1
ATOM 665 C C . ILE A 1 91 ? -14.528 -2.800 12.494 1.00 90.06 91 ILE A C 1
ATOM 667 O O . ILE A 1 91 ? -15.356 -2.974 13.383 1.00 90.06 91 ILE A O 1
ATOM 671 N N . ARG A 1 92 ? -13.284 -3.284 12.578 1.00 90.75 92 ARG A N 1
ATOM 672 C CA . ARG A 1 92 ? -12.834 -4.135 13.691 1.00 90.75 92 ARG A CA 1
ATOM 673 C C . ARG A 1 92 ? -12.110 -3.362 14.791 1.00 90.75 92 ARG A C 1
ATOM 675 O O . ARG A 1 92 ? -11.818 -3.950 15.822 1.00 90.75 92 ARG A O 1
ATOM 682 N N . GLN A 1 93 ? -11.814 -2.078 14.573 1.00 91.56 93 GLN A N 1
ATOM 683 C CA . GLN A 1 93 ? -11.047 -1.221 15.488 1.00 91.56 93 GLN A CA 1
ATOM 684 C C . GLN A 1 93 ? -9.683 -1.811 15.890 1.00 91.56 93 GLN A C 1
ATOM 686 O O . GLN A 1 93 ? -9.169 -1.561 16.978 1.00 91.56 93 GLN A O 1
ATOM 691 N N . THR A 1 94 ? -9.072 -2.597 15.003 1.00 92.12 94 THR A N 1
ATOM 692 C CA . THR A 1 94 ? -7.773 -3.240 15.228 1.00 92.12 94 THR A CA 1
ATOM 693 C C . THR A 1 94 ? -6.701 -2.648 14.328 1.00 92.12 94 THR A C 1
ATOM 695 O O . THR A 1 94 ? -6.976 -2.230 13.201 1.00 92.12 94 THR A O 1
ATOM 698 N N . LYS A 1 95 ? -5.459 -2.633 14.817 1.00 93.12 95 LYS A N 1
ATOM 699 C CA . LYS A 1 95 ? -4.283 -2.266 14.025 1.00 93.12 95 LYS A CA 1
ATOM 700 C C . LYS A 1 95 ? -3.603 -3.514 13.481 1.00 93.12 95 LYS A C 1
ATOM 702 O O . LYS A 1 95 ? -3.489 -4.513 14.189 1.00 93.12 95 LYS A O 1
ATOM 707 N N . ALA A 1 96 ? -3.137 -3.434 12.245 1.00 93.19 96 ALA A N 1
ATOM 708 C CA . ALA A 1 96 ? -2.366 -4.479 11.598 1.00 93.19 96 ALA A CA 1
ATOM 709 C C . ALA A 1 96 ? -1.238 -3.857 10.781 1.00 93.19 96 ALA A C 1
ATOM 711 O O . ALA A 1 96 ? -1.325 -2.710 10.340 1.00 93.19 96 ALA A O 1
ATOM 712 N N . ARG A 1 97 ? -0.194 -4.651 10.578 1.00 95.44 97 ARG A N 1
ATOM 713 C CA . ARG A 1 97 ? 0.944 -4.292 9.744 1.00 95.44 97 ARG A CA 1
ATOM 714 C C . ARG A 1 97 ? 1.015 -5.248 8.575 1.00 95.44 97 ARG A C 1
ATOM 716 O O . ARG A 1 97 ? 0.827 -6.445 8.771 1.00 95.44 97 ARG A O 1
ATOM 723 N N . VAL A 1 98 ? 1.283 -4.736 7.385 1.00 96.19 98 VAL A N 1
ATOM 724 C CA . VAL A 1 98 ? 1.350 -5.532 6.161 1.00 96.19 98 VAL A CA 1
ATOM 725 C C . VAL A 1 98 ? 2.612 -5.178 5.402 1.00 96.19 98 VAL A C 1
ATOM 727 O O . VAL A 1 98 ? 2.835 -4.014 5.092 1.00 96.19 98 VAL A O 1
ATOM 730 N N . ASN A 1 99 ? 3.405 -6.189 5.068 1.00 95.88 99 ASN A N 1
ATOM 731 C CA . ASN A 1 99 ? 4.568 -6.023 4.208 1.00 95.88 99 ASN A CA 1
ATOM 732 C C . ASN A 1 99 ? 4.184 -6.448 2.799 1.00 95.88 99 ASN A C 1
ATOM 734 O O . ASN A 1 99 ? 3.800 -7.599 2.594 1.00 95.88 99 ASN A O 1
ATOM 738 N N . CYS A 1 100 ? 4.272 -5.536 1.837 1.00 95.19 100 CYS A N 1
ATOM 739 C CA . CYS A 1 100 ? 3.976 -5.830 0.445 1.00 95.19 100 CYS A CA 1
ATOM 740 C C . CYS A 1 100 ? 5.249 -5.791 -0.395 1.00 95.19 100 CYS A C 1
ATOM 742 O O . CYS A 1 100 ? 5.914 -4.763 -0.481 1.00 95.19 100 CYS A O 1
ATOM 744 N N . ALA A 1 101 ? 5.564 -6.911 -1.039 1.00 95.00 101 ALA A N 1
ATOM 745 C CA . ALA A 1 101 ? 6.620 -6.995 -2.033 1.00 95.00 101 ALA A CA 1
ATOM 746 C C . ALA A 1 101 ? 6.057 -6.629 -3.413 1.00 95.00 101 ALA A C 1
ATOM 748 O O . ALA A 1 101 ? 5.131 -7.276 -3.905 1.00 95.00 101 ALA A O 1
ATOM 749 N N . VAL A 1 102 ? 6.621 -5.601 -4.038 1.00 93.06 102 VAL A N 1
ATOM 750 C CA . VAL A 1 102 ? 6.352 -5.184 -5.413 1.00 93.06 102 VAL A CA 1
ATOM 751 C C . VAL A 1 102 ? 7.028 -6.169 -6.358 1.00 93.06 102 VAL A C 1
ATOM 753 O O . VAL A 1 102 ? 8.245 -6.175 -6.520 1.00 93.06 102 VAL A O 1
ATOM 756 N N . VAL A 1 103 ? 6.219 -7.037 -6.962 1.00 92.56 103 VAL A N 1
ATOM 757 C CA . VAL A 1 103 ? 6.677 -8.065 -7.906 1.00 92.56 103 VAL A CA 1
ATOM 758 C C . VAL A 1 103 ? 6.821 -7.468 -9.304 1.00 92.56 103 VAL A C 1
ATOM 760 O O . VAL A 1 103 ? 7.750 -7.792 -10.039 1.00 92.56 103 VAL A O 1
ATOM 763 N N . SER A 1 104 ? 5.907 -6.570 -9.670 1.00 90.81 104 SER A N 1
ATOM 764 C CA . SER A 1 104 ? 5.948 -5.792 -10.907 1.00 90.81 104 SER A CA 1
ATOM 765 C C . SER A 1 104 ? 5.334 -4.409 -10.679 1.00 90.81 104 SER A C 1
ATOM 767 O O . SER A 1 104 ? 4.708 -4.159 -9.650 1.00 90.81 104 SER A O 1
ATOM 769 N N . SER A 1 105 ? 5.443 -3.509 -11.659 1.00 89.81 105 SER A N 1
ATOM 770 C CA . SER A 1 105 ? 4.822 -2.172 -11.605 1.00 89.81 105 SER A CA 1
ATOM 771 C C . SER A 1 105 ? 3.302 -2.192 -11.382 1.00 89.81 105 SER A C 1
ATOM 773 O O . SER A 1 105 ? 2.720 -1.173 -11.003 1.00 89.81 105 SER A O 1
ATOM 775 N N . TYR A 1 106 ? 2.661 -3.340 -11.611 1.00 92.06 106 TYR A N 1
ATOM 776 C CA . TYR A 1 106 ? 1.227 -3.535 -11.474 1.00 92.06 106 TYR A CA 1
ATOM 777 C C . TYR A 1 106 ? 0.838 -4.669 -10.523 1.00 92.06 106 TYR A C 1
ATOM 779 O O . TYR A 1 106 ? -0.357 -4.905 -10.404 1.00 92.06 106 TYR A O 1
ATOM 787 N N . LEU A 1 107 ? 1.773 -5.363 -9.860 1.00 92.94 107 LEU A N 1
ATOM 788 C CA . LEU A 1 107 ? 1.480 -6.504 -8.980 1.00 92.94 107 LEU A CA 1
ATOM 789 C C . LEU A 1 107 ? 2.274 -6.433 -7.670 1.00 92.94 107 LEU A C 1
ATOM 791 O O . LEU A 1 107 ? 3.497 -6.281 -7.681 1.00 92.94 107 LEU A O 1
ATOM 795 N N . MET A 1 108 ? 1.580 -6.614 -6.545 1.00 93.75 108 MET A N 1
ATOM 796 C CA . MET A 1 108 ? 2.171 -6.688 -5.208 1.00 93.75 108 MET A CA 1
ATOM 797 C C . MET A 1 108 ? 1.661 -7.899 -4.427 1.00 93.75 108 MET A C 1
ATOM 799 O O . MET A 1 108 ? 0.466 -8.196 -4.428 1.00 93.75 108 MET A O 1
ATOM 803 N N . ASN A 1 109 ? 2.571 -8.543 -3.697 1.00 93.94 109 ASN A N 1
ATOM 804 C CA . ASN A 1 109 ? 2.286 -9.637 -2.775 1.00 93.94 109 ASN A CA 1
ATOM 805 C C . ASN A 1 109 ? 2.350 -9.118 -1.342 1.00 93.94 109 ASN A C 1
ATOM 807 O O . ASN A 1 109 ? 3.425 -8.769 -0.865 1.00 93.94 109 ASN A O 1
ATOM 811 N N . CYS A 1 110 ? 1.210 -9.076 -0.664 1.00 93.38 110 CYS A N 1
ATOM 812 C CA . CYS A 1 110 ? 1.050 -8.482 0.655 1.00 93.38 110 CYS A CA 1
ATOM 813 C C . CYS A 1 110 ? 0.877 -9.543 1.741 1.00 93.38 110 CYS A C 1
ATOM 815 O O . CYS A 1 110 ? -0.097 -10.297 1.737 1.00 93.38 110 CYS A O 1
ATOM 817 N N . THR A 1 111 ? 1.789 -9.553 2.709 1.00 94.25 111 THR A N 1
ATOM 818 C CA . THR A 1 111 ? 1.774 -10.455 3.862 1.00 94.25 111 THR A CA 1
ATOM 819 C C . THR A 1 111 ? 1.445 -9.664 5.127 1.00 94.25 111 THR A C 1
ATOM 821 O O . THR A 1 111 ? 2.276 -8.873 5.587 1.00 94.25 111 THR A O 1
ATOM 824 N N . PRO A 1 112 ? 0.241 -9.830 5.701 1.00 92.69 112 PRO A N 1
ATOM 825 C CA . PRO A 1 112 ? -0.105 -9.198 6.964 1.00 92.69 112 PRO A CA 1
ATOM 826 C C . PRO A 1 112 ? 0.600 -9.894 8.135 1.00 92.69 112 PRO A C 1
ATOM 828 O O . PRO A 1 112 ? 0.895 -11.086 8.087 1.00 92.69 112 PRO A O 1
ATOM 831 N N . ASN A 1 113 ? 0.816 -9.168 9.230 1.00 92.12 113 ASN A N 1
ATOM 832 C CA . ASN A 1 113 ? 1.323 -9.724 10.486 1.00 92.12 113 ASN A CA 1
ATOM 833 C C . ASN A 1 113 ? 0.356 -10.743 11.115 1.00 92.12 113 ASN A C 1
ATOM 835 O O . ASN A 1 113 ? 0.765 -11.557 11.939 1.00 92.12 113 ASN A O 1
ATOM 839 N N . GLN A 1 114 ? -0.924 -10.676 10.745 1.00 84.69 114 GLN A N 1
ATOM 840 C CA . GLN A 1 114 ? -1.972 -11.605 11.142 1.00 84.69 114 GLN A CA 1
ATOM 841 C C . GLN A 1 114 ? -2.879 -11.894 9.942 1.00 84.69 114 GLN A C 1
ATOM 843 O O . GLN A 1 114 ? -3.397 -10.969 9.318 1.00 84.69 114 GLN A O 1
ATOM 848 N N . GLY A 1 115 ? -3.122 -13.172 9.656 1.00 82.81 115 GLY A N 1
ATOM 849 C CA . GLY A 1 115 ? -4.016 -13.610 8.582 1.00 82.81 115 GLY A CA 1
ATOM 850 C C . GLY A 1 115 ? -3.289 -14.184 7.368 1.00 82.81 115 GLY A C 1
ATOM 851 O O . GLY A 1 115 ? -2.107 -14.5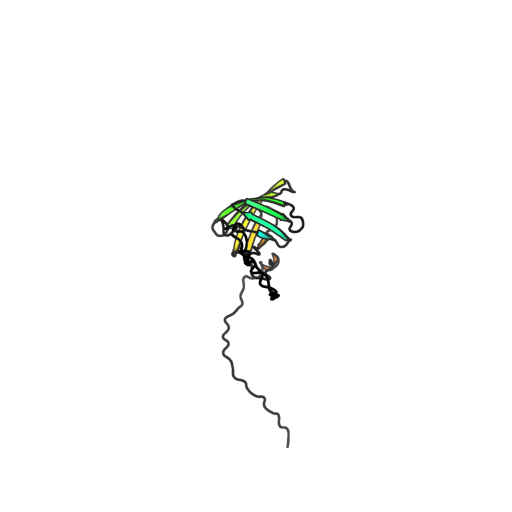13 7.427 1.00 82.81 115 GLY A O 1
ATOM 852 N N . ALA A 1 116 ? -4.034 -14.356 6.277 1.00 87.75 116 ALA A N 1
ATOM 853 C CA . ALA A 1 116 ? -3.519 -14.918 5.034 1.00 87.75 116 ALA A CA 1
ATOM 854 C C . ALA A 1 116 ? -2.880 -13.839 4.150 1.00 87.75 116 ALA A C 1
A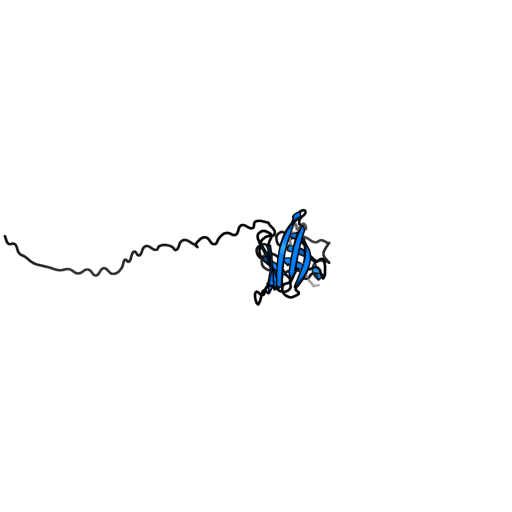TOM 856 O O . ALA A 1 116 ? -3.322 -12.688 4.132 1.00 87.75 116 ALA A O 1
ATOM 857 N N . GLN A 1 117 ? -1.866 -14.236 3.381 1.00 90.62 117 GLN A N 1
ATOM 858 C CA . GLN A 1 117 ? -1.300 -13.404 2.325 1.00 90.62 117 GLN A CA 1
ATOM 859 C C . GLN A 1 117 ? -2.361 -13.111 1.256 1.00 90.62 117 GLN A C 1
ATOM 861 O O . GLN A 1 117 ? -3.178 -13.968 0.915 1.00 90.62 117 GLN A O 1
ATOM 866 N N . PHE A 1 118 ? -2.314 -11.907 0.699 1.00 91.25 118 PHE A N 1
ATOM 867 C CA . PHE A 1 118 ? -3.166 -11.481 -0.403 1.00 91.25 118 PHE A CA 1
ATOM 868 C C . PHE A 1 118 ? -2.338 -10.780 -1.479 1.00 91.25 118 PHE A C 1
ATOM 870 O O . PHE A 1 118 ? -1.170 -10.445 -1.277 1.00 91.25 118 PHE A O 1
ATOM 877 N N . GLN A 1 119 ? -2.936 -10.599 -2.650 1.00 92.81 119 GLN A N 1
ATOM 878 C CA . GLN A 1 119 ? -2.296 -9.946 -3.785 1.00 92.81 119 GLN A CA 1
ATOM 879 C C . GLN A 1 119 ? -3.101 -8.720 -4.177 1.00 92.81 119 GLN A C 1
ATOM 881 O O . GLN A 1 119 ? -4.328 -8.708 -4.060 1.00 92.81 119 GLN A O 1
ATOM 886 N N . LEU A 1 120 ? -2.389 -7.707 -4.647 1.00 93.38 120 LEU A N 1
ATOM 887 C CA . LEU A 1 120 ? -2.956 -6.478 -5.161 1.00 93.38 120 LEU A CA 1
ATOM 888 C C . LEU A 1 120 ? -2.445 -6.260 -6.578 1.00 93.38 120 LEU A C 1
ATOM 890 O O . LEU A 1 120 ? -1.243 -6.378 -6.814 1.00 93.38 120 LEU A O 1
ATOM 894 N N . TYR A 1 121 ? -3.329 -5.883 -7.499 1.00 93.69 121 TYR A N 1
ATOM 895 C CA . TYR A 1 121 ? -2.927 -5.424 -8.827 1.00 93.69 121 TYR A CA 1
ATOM 896 C C . TYR A 1 121 ? -3.379 -3.998 -9.111 1.00 93.69 121 TYR A C 1
ATOM 898 O O . TYR A 1 121 ? -4.406 -3.557 -8.603 1.00 93.69 121 TYR A O 1
ATOM 906 N N . LYS A 1 122 ? -2.617 -3.274 -9.931 1.00 93.00 122 LYS A N 1
ATOM 907 C CA . LYS A 1 122 ? -2.911 -1.902 -10.355 1.00 93.00 122 LYS A CA 1
ATOM 908 C C . LYS A 1 122 ? -3.495 -1.921 -11.769 1.00 93.00 122 LYS A C 1
ATOM 910 O O . LYS A 1 122 ? -2.721 -2.038 -12.721 1.00 93.00 122 LYS A O 1
ATOM 915 N N . PRO A 1 123 ? -4.816 -1.739 -11.957 1.00 90.44 123 PRO A N 1
ATOM 916 C CA . PRO A 1 123 ? -5.426 -1.796 -13.288 1.00 90.44 123 PRO A CA 1
ATOM 917 C C . PRO A 1 123 ? -4.839 -0.781 -14.265 1.00 90.44 123 PRO A C 1
ATOM 919 O O . PRO A 1 123 ? -4.702 -1.073 -15.443 1.00 90.44 123 PRO A O 1
ATOM 922 N N . ALA A 1 124 ? -4.450 0.399 -13.771 1.00 89.12 124 ALA A N 1
ATOM 923 C CA . ALA A 1 124 ? -3.890 1.464 -14.600 1.00 89.12 124 ALA A CA 1
ATOM 924 C C . ALA A 1 124 ? -2.541 1.101 -15.253 1.00 89.12 124 ALA A C 1
ATOM 926 O O . ALA A 1 124 ? -2.155 1.737 -16.228 1.00 89.12 124 ALA A O 1
ATOM 927 N N . ALA A 1 125 ? -1.823 0.112 -14.712 1.00 88.94 125 ALA A N 1
ATOM 928 C CA . ALA A 1 125 ? -0.528 -0.343 -15.218 1.00 88.94 125 ALA A CA 1
ATOM 929 C C . ALA A 1 125 ? -0.557 -1.798 -15.721 1.00 88.94 125 ALA A C 1
ATOM 931 O O . ALA A 1 125 ? 0.448 -2.285 -16.239 1.00 88.94 125 ALA A O 1
ATOM 932 N N . ALA A 1 126 ? -1.682 -2.499 -15.556 1.00 88.88 126 ALA A N 1
ATOM 933 C CA . ALA A 1 126 ? -1.829 -3.886 -15.965 1.00 88.88 126 ALA A CA 1
ATOM 934 C C . ALA A 1 126 ? -2.186 -3.990 -17.463 1.00 88.88 126 ALA A C 1
ATOM 936 O O . ALA A 1 126 ? -2.875 -3.115 -17.997 1.00 88.88 126 ALA A O 1
ATOM 937 N N . PRO A 1 127 ? -1.765 -5.064 -18.156 1.00 88.12 127 PRO A N 1
ATOM 938 C CA . PRO A 1 127 ? -2.218 -5.339 -19.516 1.00 88.12 127 PRO A CA 1
ATOM 939 C C . PRO A 1 127 ? -3.752 -5.474 -19.604 1.00 88.12 127 PRO A C 1
ATOM 941 O O . PRO A 1 127 ? -4.383 -5.934 -18.646 1.00 88.12 127 PRO A O 1
ATOM 944 N N . PRO A 1 128 ? -4.376 -5.140 -20.751 1.00 87.81 128 PRO A N 1
ATOM 945 C CA . PRO A 1 128 ? -5.809 -5.341 -20.949 1.00 87.81 128 PRO A CA 1
ATOM 946 C C . PRO A 1 128 ? -6.220 -6.799 -20.709 1.00 87.81 128 PRO A C 1
ATOM 948 O O . PRO A 1 128 ? -5.588 -7.719 -21.222 1.00 87.81 128 PRO A O 1
ATOM 951 N N . GLY A 1 129 ? -7.290 -7.006 -19.937 1.00 83.69 129 GLY A N 1
ATOM 952 C CA . GLY A 1 129 ? -7.789 -8.344 -19.601 1.00 83.69 129 GLY A CA 1
ATOM 953 C C . GLY A 1 129 ? -7.008 -9.064 -18.498 1.00 83.69 129 GLY A C 1
ATOM 954 O O . GLY A 1 129 ? -7.303 -10.224 -18.218 1.00 83.69 129 GLY A O 1
ATOM 955 N N . TYR A 1 130 ? -6.040 -8.403 -17.854 1.00 86.44 130 TYR A N 1
ATOM 956 C CA . TYR A 1 130 ? -5.368 -8.964 -16.689 1.00 86.44 130 TYR A CA 1
ATOM 957 C C . TYR A 1 130 ? -6.354 -9.184 -15.536 1.00 86.44 130 TYR A C 1
ATOM 959 O O . TYR A 1 130 ? -7.116 -8.291 -15.162 1.00 86.44 130 TYR A O 1
ATOM 967 N N . VAL A 1 131 ? -6.280 -10.369 -14.940 1.00 83.25 131 VAL A N 1
ATOM 968 C CA . VAL A 1 131 ? -6.972 -10.736 -13.705 1.00 83.25 131 VAL A CA 1
ATOM 969 C C . VAL A 1 131 ? -5.937 -11.243 -12.713 1.00 83.25 131 VAL A C 1
ATOM 971 O O . VAL A 1 131 ? -4.952 -11.868 -13.111 1.00 83.25 131 VAL A O 1
ATOM 974 N N . LEU A 1 132 ? -6.146 -10.978 -11.421 1.00 83.50 132 LEU A N 1
ATOM 975 C CA . LEU A 1 132 ? -5.266 -11.525 -10.396 1.00 83.50 132 LEU A CA 1
ATOM 976 C C . LEU A 1 132 ? -5.303 -13.055 -10.456 1.00 83.50 132 LEU A C 1
ATOM 978 O O . LEU A 1 132 ? -6.389 -13.635 -10.342 1.00 83.50 132 LEU A O 1
ATOM 982 N N . PRO A 1 133 ? -4.147 -13.726 -10.594 1.00 69.44 133 PRO A N 1
ATOM 983 C CA . PRO A 1 133 ? -4.102 -15.154 -10.372 1.00 69.44 133 PRO A CA 1
ATOM 984 C C . PRO A 1 133 ? -4.508 -15.399 -8.920 1.00 69.44 133 PRO A C 1
ATOM 986 O O . PRO A 1 133 ? -3.948 -14.805 -7.997 1.00 69.44 133 PRO A O 1
ATOM 989 N N . SER A 1 134 ? -5.497 -16.270 -8.707 1.00 60.31 134 SER A N 1
ATOM 990 C CA . SER A 1 134 ? -5.800 -16.747 -7.355 1.00 60.31 134 SER A CA 1
ATOM 991 C C . SER A 1 134 ? -4.494 -17.202 -6.693 1.00 60.31 134 SER A C 1
ATOM 993 O O . SER A 1 134 ? -3.627 -17.767 -7.364 1.00 60.31 134 SER A O 1
ATOM 995 N N . ALA A 1 135 ? -4.315 -16.958 -5.393 1.00 49.62 135 ALA A N 1
ATOM 996 C CA . ALA A 1 135 ? -3.058 -17.266 -4.700 1.00 49.62 135 ALA A CA 1
ATOM 997 C C . ALA A 1 135 ? -2.594 -18.734 -4.867 1.00 49.62 135 ALA A C 1
ATOM 999 O O . ALA A 1 135 ? -1.402 -19.014 -4.769 1.00 49.62 135 ALA A O 1
ATOM 1000 N N . ALA A 1 136 ? -3.513 -19.648 -5.205 1.00 43.09 136 ALA A N 1
ATOM 1001 C CA . ALA A 1 136 ? -3.228 -21.036 -5.564 1.00 43.09 136 ALA A CA 1
ATOM 1002 C C . ALA A 1 136 ? -2.417 -21.206 -6.869 1.00 43.09 136 ALA A C 1
ATOM 1004 O O . ALA A 1 136 ? -1.664 -22.166 -6.988 1.00 43.09 136 ALA A O 1
ATOM 1005 N N . ALA A 1 137 ? -2.526 -20.288 -7.832 1.00 45.19 137 ALA A N 1
ATOM 1006 C CA . ALA A 1 137 ? -1.808 -20.357 -9.107 1.00 45.19 137 ALA A CA 1
ATOM 1007 C C . ALA A 1 137 ? -0.373 -19.800 -9.023 1.00 45.19 137 ALA A C 1
ATOM 1009 O O . ALA A 1 137 ? 0.508 -20.251 -9.749 1.00 45.19 137 ALA A O 1
ATOM 1010 N N . ALA A 1 138 ? -0.104 -18.857 -8.111 1.00 43.31 138 ALA A N 1
ATOM 1011 C CA . ALA A 1 138 ? 1.214 -18.223 -7.984 1.00 43.31 138 ALA A CA 1
ATOM 1012 C C . ALA A 1 138 ? 2.269 -19.112 -7.292 1.00 43.31 138 ALA A C 1
ATOM 1014 O O . ALA A 1 138 ? 3.465 -18.887 -7.457 1.00 43.31 138 ALA A O 1
ATOM 1015 N N . ALA A 1 139 ? 1.848 -20.140 -6.546 1.00 41.28 139 ALA A N 1
ATOM 1016 C CA . ALA A 1 139 ? 2.752 -21.099 -5.903 1.00 41.28 139 ALA A CA 1
ATOM 1017 C C . ALA A 1 139 ? 3.224 -22.229 -6.844 1.00 41.28 139 ALA A C 1
ATOM 1019 O O . ALA A 1 139 ? 3.954 -23.120 -6.414 1.00 41.28 139 ALA A O 1
ATOM 1020 N N . GLY A 1 140 ? 2.813 -22.206 -8.116 1.00 39.00 140 GLY A N 1
ATOM 1021 C CA . GLY A 1 140 ? 3.019 -23.300 -9.059 1.00 39.00 140 GLY A CA 1
ATOM 1022 C C . GLY A 1 140 ? 3.505 -22.864 -10.434 1.00 39.00 140 GLY A C 1
ATOM 1023 O O . GLY A 1 140 ? 2.981 -23.372 -11.414 1.00 39.00 140 GLY A O 1
ATOM 1024 N N . THR A 1 141 ? 4.471 -21.945 -10.554 1.00 39.97 141 THR A N 1
ATOM 1025 C CA . THR A 1 141 ? 5.293 -21.840 -11.783 1.00 39.97 141 THR A CA 1
ATOM 1026 C C . THR A 1 141 ? 6.631 -21.137 -11.521 1.00 39.97 141 THR A C 1
ATOM 1028 O O . THR A 1 141 ? 6.902 -20.039 -11.996 1.00 39.97 141 THR A O 1
ATOM 1031 N N . GLY A 1 142 ? 7.508 -21.788 -10.758 1.00 47.75 142 GLY A N 1
ATOM 1032 C CA . GLY A 1 142 ? 8.928 -21.757 -11.100 1.00 47.75 142 GLY A CA 1
ATOM 1033 C C . GLY A 1 142 ? 9.156 -22.873 -12.115 1.00 47.75 142 GLY A C 1
ATOM 1034 O O . GLY A 1 142 ? 9.238 -24.029 -11.713 1.00 47.75 142 GLY A O 1
ATOM 1035 N N . GLY A 1 143 ? 9.155 -22.554 -13.409 1.00 38.91 143 GLY A N 1
ATOM 1036 C CA . GLY A 1 143 ? 9.372 -23.542 -14.469 1.00 38.91 143 GLY A CA 1
ATOM 1037 C C . GLY A 1 143 ? 8.773 -23.137 -15.813 1.00 38.91 143 GLY A C 1
ATOM 1038 O O . GLY A 1 143 ? 7.595 -23.364 -16.044 1.00 38.91 143 GLY A O 1
ATOM 1039 N N . ASP A 1 144 ? 9.629 -22.539 -16.643 1.00 41.59 144 ASP A N 1
ATOM 1040 C CA . ASP A 1 144 ? 9.825 -22.764 -18.082 1.00 41.59 144 ASP A CA 1
ATOM 1041 C C . ASP A 1 144 ? 8.656 -22.789 -19.090 1.00 41.59 144 ASP A C 1
ATOM 1043 O O . ASP A 1 144 ? 7.602 -23.387 -18.890 1.00 41.59 144 ASP A O 1
ATOM 1047 N N . THR A 1 145 ? 9.012 -22.313 -20.298 1.00 37.75 145 THR A N 1
ATOM 1048 C CA . THR A 1 145 ? 8.397 -22.507 -21.639 1.00 37.75 145 THR A CA 1
ATOM 1049 C C . THR A 1 145 ? 7.536 -21.326 -22.119 1.00 37.75 145 THR A C 1
ATOM 1051 O O . THR A 1 145 ? 6.546 -20.987 -21.492 1.00 37.75 145 THR A O 1
ATOM 1054 N N . ALA A 1 146 ? 7.755 -20.662 -23.260 1.00 41.19 146 ALA A N 1
ATOM 1055 C CA . ALA A 1 146 ? 8.810 -20.621 -24.277 1.00 41.19 146 ALA A CA 1
ATOM 1056 C C . ALA A 1 146 ? 8.468 -19.468 -25.247 1.00 41.19 146 ALA A C 1
ATOM 1058 O O . ALA A 1 146 ? 7.291 -19.206 -25.463 1.00 41.19 146 ALA A O 1
ATOM 1059 N N . THR A 1 147 ? 9.452 -18.861 -25.919 1.00 33.75 147 THR A N 1
ATOM 1060 C CA . THR A 1 147 ? 9.402 -18.633 -27.382 1.00 33.75 147 THR A CA 1
ATOM 1061 C C . THR A 1 147 ? 10.828 -18.388 -27.877 1.00 33.75 147 THR A C 1
ATOM 1063 O O . THR A 1 147 ? 11.389 -17.309 -27.724 1.00 33.75 147 THR A O 1
ATOM 1066 N N . GLY A 1 148 ? 11.427 -19.427 -28.444 1.00 38.12 148 GLY A N 1
ATOM 1067 C CA . GLY A 1 148 ? 12.748 -19.381 -29.065 1.00 38.12 148 GLY A CA 1
ATOM 1068 C C . GLY A 1 148 ? 13.077 -20.705 -29.741 1.00 38.12 148 GLY A C 1
ATOM 1069 O O . GLY A 1 148 ? 14.217 -21.150 -29.697 1.00 38.12 148 GLY A O 1
ATOM 1070 N N . ALA A 1 149 ? 12.059 -21.373 -30.292 1.00 44.34 149 ALA A N 1
ATOM 1071 C CA . ALA A 1 149 ? 12.255 -22.518 -31.159 1.00 44.34 149 ALA A CA 1
ATOM 1072 C C . ALA A 1 149 ? 12.478 -21.999 -32.582 1.00 44.34 149 ALA A C 1
ATOM 1074 O O . ALA A 1 149 ? 11.631 -21.329 -33.167 1.00 44.34 149 ALA A O 1
ATOM 1075 N N . SER A 1 150 ? 13.665 -22.304 -33.083 1.00 50.44 150 SER A N 1
ATOM 1076 C CA . SER A 1 150 ? 14.014 -22.473 -34.484 1.00 50.44 150 SER A CA 1
ATOM 1077 C C . SER A 1 150 ? 12.866 -23.058 -35.317 1.00 50.44 150 SER A C 1
ATOM 1079 O O . SER A 1 150 ? 12.592 -24.252 -35.221 1.00 50.44 150 SER A O 1
ATOM 1081 N N . ASP A 1 151 ? 12.258 -22.229 -36.164 1.00 42.81 151 ASP A N 1
ATOM 1082 C CA . ASP A 1 151 ? 11.390 -22.653 -37.264 1.00 42.81 151 ASP A CA 1
ATOM 1083 C C . ASP A 1 151 ? 12.048 -22.211 -38.582 1.00 42.81 151 ASP A C 1
ATOM 1085 O O . ASP A 1 151 ? 12.016 -21.045 -38.977 1.00 42.81 151 ASP A O 1
ATOM 1089 N N . LEU A 1 152 ? 12.767 -23.145 -39.208 1.00 59.84 152 LEU A N 1
ATOM 1090 C CA . LEU A 1 152 ? 13.138 -23.068 -40.618 1.00 59.84 152 LEU A CA 1
ATOM 1091 C C . LEU A 1 152 ? 12.026 -23.781 -41.402 1.00 59.84 152 LEU A C 1
ATOM 1093 O O . LEU A 1 152 ? 11.757 -24.948 -41.104 1.00 59.84 152 LEU A O 1
ATOM 1097 N N . PRO A 1 153 ? 11.409 -23.152 -42.416 1.00 51.09 153 PRO A N 1
ATOM 1098 C CA . PRO A 1 153 ? 10.324 -23.773 -43.163 1.00 51.09 153 PRO A CA 1
ATOM 1099 C C . PRO A 1 153 ? 10.850 -24.932 -44.020 1.00 51.09 153 PRO A C 1
ATOM 1101 O O . PRO A 1 153 ? 11.694 -24.749 -44.898 1.00 51.09 153 PRO A O 1
ATOM 1104 N N . GLN A 1 154 ? 10.338 -26.139 -43.771 1.00 59.41 154 GLN A N 1
ATOM 1105 C CA . GLN A 1 154 ? 10.549 -27.299 -44.640 1.00 59.41 154 GLN A CA 1
ATOM 1106 C C . GLN A 1 154 ? 9.653 -27.194 -45.892 1.00 59.41 154 GLN A C 1
ATOM 1108 O O . GLN A 1 154 ? 8.472 -26.860 -45.765 1.00 59.41 154 GLN A O 1
ATOM 1113 N N . PRO A 1 155 ? 10.168 -27.485 -47.102 1.00 54.78 155 PRO A N 1
ATOM 1114 C CA . PRO A 1 155 ? 9.368 -27.495 -48.321 1.00 54.78 155 PRO A CA 1
ATOM 1115 C C . PRO A 1 155 ?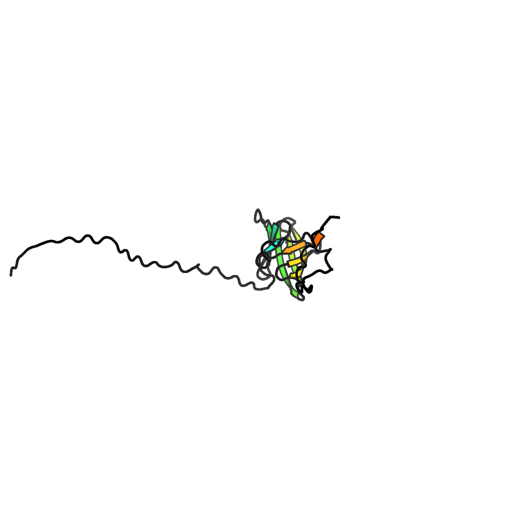 8.471 -28.740 -48.426 1.00 54.78 155 PRO A C 1
ATOM 1117 O O . PRO A 1 155 ? 8.871 -29.863 -48.123 1.00 54.78 155 PRO A O 1
ATOM 1120 N N . TYR A 1 156 ? 7.249 -28.496 -48.898 1.00 50.47 156 TYR A N 1
ATOM 1121 C CA . TYR A 1 156 ? 6.167 -29.448 -49.142 1.00 50.47 156 TYR A CA 1
ATOM 1122 C C . TYR A 1 156 ? 6.586 -30.644 -50.013 1.00 50.47 156 TYR A C 1
ATOM 1124 O O . TYR A 1 156 ? 7.092 -30.466 -51.122 1.00 50.47 156 TYR A O 1
ATOM 1132 N N . THR A 1 157 ? 6.267 -31.861 -49.565 1.00 65.38 157 THR A N 1
ATOM 1133 C CA . THR A 1 157 ? 6.260 -33.070 -50.400 1.00 65.38 157 THR A CA 1
ATOM 1134 C C . THR A 1 157 ? 4.831 -33.379 -50.876 1.00 65.38 157 THR A C 1
ATOM 1136 O O . THR A 1 157 ? 3.896 -33.347 -50.073 1.00 65.38 157 THR A O 1
ATOM 1139 N N . PRO A 1 158 ? 4.612 -33.652 -52.177 1.00 63.16 158 PRO A N 1
ATOM 1140 C CA . PRO A 1 158 ? 3.294 -34.012 -52.696 1.00 63.16 158 PRO A CA 1
ATOM 1141 C C . PRO A 1 158 ? 2.948 -35.497 -52.451 1.00 63.16 158 PRO A C 1
ATOM 1143 O O . PRO A 1 158 ? 3.848 -36.324 -52.287 1.00 63.16 158 PRO A O 1
ATOM 1146 N N . PRO A 1 159 ? 1.650 -35.859 -52.459 1.00 57.53 159 PRO A N 1
ATOM 1147 C CA . PRO A 1 159 ? 1.192 -37.222 -52.200 1.00 57.53 159 PRO A CA 1
ATOM 1148 C C . PRO A 1 159 ? 1.449 -38.157 -53.392 1.00 57.53 159 PRO A C 1
ATOM 1150 O O . PRO A 1 159 ? 1.157 -37.822 -54.541 1.00 57.53 159 PRO A O 1
ATOM 1153 N N . THR A 1 160 ? 1.955 -39.359 -53.117 1.00 65.00 160 THR A N 1
ATOM 1154 C CA . THR A 1 160 ? 2.108 -40.432 -54.105 1.00 65.00 160 THR A CA 1
ATOM 1155 C C . THR A 1 160 ? 0.767 -41.128 -54.359 1.00 65.00 160 THR A C 1
ATOM 1157 O O . THR A 1 160 ? 0.106 -41.618 -53.445 1.00 65.00 160 THR A O 1
ATOM 1160 N N . TYR A 1 161 ? 0.358 -41.162 -55.628 1.00 54.59 161 TYR A N 1
ATOM 1161 C CA . TYR A 1 161 ? -0.816 -41.893 -56.104 1.00 54.59 161 TYR A CA 1
ATOM 1162 C C . TYR A 1 161 ? -0.560 -43.408 -56.070 1.00 54.59 161 TYR A C 1
ATOM 1164 O O . TYR A 1 161 ? 0.414 -43.898 -56.638 1.00 54.59 161 TYR A O 1
ATOM 1172 N N . ASN A 1 162 ? -1.465 -44.147 -55.427 1.00 64.88 162 ASN A N 1
ATOM 1173 C CA . ASN A 1 162 ? -1.531 -45.606 -55.459 1.00 64.88 162 ASN A CA 1
ATOM 1174 C C . ASN A 1 162 ? -2.110 -46.060 -56.812 1.00 64.88 162 ASN A C 1
ATOM 1176 O O . ASN A 1 162 ? -3.280 -45.800 -57.092 1.00 64.88 162 ASN A O 1
ATOM 1180 N N . SER A 1 163 ? -1.305 -46.726 -57.644 1.00 56.16 163 SER A N 1
ATOM 1181 C CA . SER A 1 163 ? -1.769 -47.376 -58.874 1.00 56.16 163 SE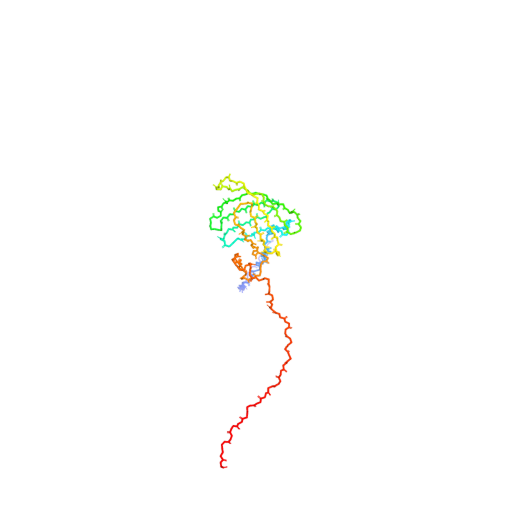R A CA 1
ATOM 1182 C C . SER A 1 163 ? -1.800 -48.885 -58.670 1.00 56.16 163 SER A C 1
ATOM 1184 O O . SER A 1 163 ? -0.783 -49.569 -58.727 1.00 56.16 163 SER A O 1
ATOM 1186 N N . THR A 1 164 ? -3.006 -49.395 -58.449 1.00 66.62 164 THR A N 1
ATOM 1187 C CA . THR A 1 164 ? -3.372 -50.793 -58.694 1.00 66.62 164 THR A CA 1
ATOM 1188 C C . THR A 1 164 ? -3.388 -51.035 -60.206 1.00 66.62 164 THR A C 1
ATOM 1190 O O . THR A 1 164 ? -3.992 -50.224 -60.907 1.00 66.62 164 THR A O 1
ATOM 1193 N N . SER A 1 165 ? -2.775 -52.119 -60.707 1.00 57.59 165 SER A N 1
ATOM 1194 C CA . SER A 1 165 ? -3.348 -53.077 -61.688 1.00 57.59 165 SER A CA 1
ATOM 1195 C C . SER A 1 165 ? -2.284 -53.859 -62.479 1.00 57.59 165 SER A C 1
ATOM 1197 O O . SER A 1 165 ? -1.384 -53.252 -63.057 1.00 57.59 165 SER A O 1
ATOM 1199 N N . MET A 1 166 ? -2.578 -55.162 -62.618 1.00 50.03 166 MET A N 1
ATOM 1200 C CA . MET A 1 166 ? -2.086 -56.190 -63.563 1.00 50.03 166 MET A CA 1
ATOM 1201 C C . MET A 1 166 ? -0.886 -57.034 -63.131 1.00 50.03 166 MET A C 1
ATOM 1203 O O . MET A 1 166 ? 0.249 -56.518 -63.090 1.00 50.03 166 MET A O 1
#

Radius of gyration: 34.31 Å; chains: 1; bounding box: 52×131×79 Å

Organism: NCBI:txid2590451

Foldseek 3Di:
DDDDDDDDDDDDPDDDDPPPPPPPPDPDDDPPPLPAPDLPADWKAWQQQKIWGAGPQKIWIAHNPPRHTQKIFGKDDPDPQKIKTWIAGPVVRDIKIWIWHPPDSFKIWIDIPDDDITMIGHPVPDDPPDDDDDPVPVVPDPDDDDDDDDDDDDDDDDDDDDDDDD

InterPro domains:
  IPR049857 Outer membrane lipoprotein Omp10-like [PF26368] (41-120)